Protein AF-A0A227IZI1-F1 (afdb_monomer_lite)

Organism: Vibrio parahaemolyticus (NCBI:txid670)

Radius of gyration: 16.79 Å; chains: 1; bounding box: 30×32×48 Å

Structure (mmCIF, N/CA/C/O backbone):
data_AF-A0A227IZI1-F1
#
_entry.id   AF-A0A227IZI1-F1
#
loop_
_atom_site.group_PDB
_atom_site.id
_atom_site.type_symbol
_atom_site.label_atom_id
_atom_site.label_alt_id
_atom_site.label_comp_id
_atom_site.label_asym_id
_atom_site.label_entity_id
_atom_site.label_seq_id
_atom_site.pdbx_PDB_ins_code
_atom_site.Cartn_x
_atom_site.Cartn_y
_atom_site.Cartn_z
_atom_site.occupancy
_atom_site.B_iso_or_equiv
_atom_site.auth_seq_id
_atom_site.auth_comp_id
_atom_site.auth_asym_id
_atom_site.auth_atom_id
_atom_site.pdbx_PDB_model_num
ATOM 1 N N . LEU A 1 1 ? -2.136 19.369 -37.505 1.00 44.88 1 LEU A N 1
ATOM 2 C CA . LEU A 1 1 ? -1.409 18.084 -37.588 1.00 44.88 1 LEU A CA 1
ATOM 3 C C . LEU A 1 1 ? -0.205 18.225 -36.670 1.00 44.88 1 LEU A C 1
ATOM 5 O O . LEU A 1 1 ? 0.560 19.157 -36.873 1.00 44.88 1 LEU A O 1
ATOM 9 N N . ILE A 1 2 ? -0.143 17.460 -35.582 1.00 53.31 2 ILE A N 1
ATOM 10 C CA . ILE A 1 2 ? 0.822 17.681 -34.494 1.00 53.31 2 ILE A CA 1
ATOM 11 C C . ILE A 1 2 ? 2.221 17.348 -35.030 1.00 53.31 2 ILE A C 1
ATOM 13 O O . ILE A 1 2 ? 2.520 16.188 -35.293 1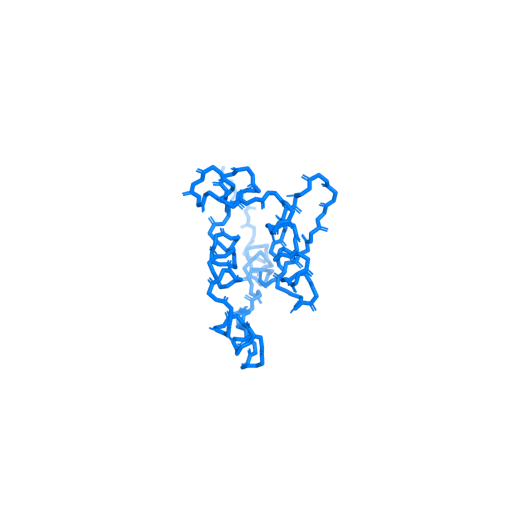.00 53.31 2 ILE A O 1
ATOM 17 N N . GLY A 1 3 ? 3.035 18.379 -35.261 1.00 60.38 3 GLY A N 1
ATOM 18 C CA . GLY A 1 3 ? 4.409 18.273 -35.750 1.00 60.38 3 GLY A CA 1
ATOM 19 C C . GLY A 1 3 ? 5.368 17.921 -34.622 1.00 60.38 3 GLY A C 1
ATOM 20 O O . GLY A 1 3 ? 6.210 18.731 -34.260 1.00 60.38 3 GLY A O 1
ATOM 21 N N . LEU A 1 4 ? 5.202 16.738 -34.035 1.00 70.56 4 LEU A N 1
ATOM 22 C CA . LEU A 1 4 ? 6.221 16.175 -33.157 1.00 70.56 4 LEU A CA 1
ATOM 23 C C . LEU A 1 4 ? 7.378 15.702 -34.035 1.00 70.56 4 LEU A C 1
ATOM 25 O O . LEU A 1 4 ? 7.226 14.777 -34.835 1.00 70.56 4 LEU A O 1
ATOM 29 N N . GLU A 1 5 ? 8.530 16.355 -33.907 1.00 80.12 5 GLU A N 1
ATOM 30 C CA . GLU A 1 5 ? 9.762 15.861 -34.512 1.00 80.12 5 GLU A CA 1
ATOM 31 C C . GLU A 1 5 ? 10.114 14.495 -33.908 1.00 80.12 5 GLU A C 1
ATOM 33 O O . GLU A 1 5 ? 9.922 14.262 -32.713 1.00 80.12 5 GLU A O 1
ATOM 38 N N . MET A 1 6 ? 10.662 13.576 -34.713 1.00 70.69 6 MET A N 1
ATOM 39 C CA . MET A 1 6 ? 10.985 12.215 -34.252 1.00 70.69 6 MET A CA 1
ATOM 40 C C . MET A 1 6 ? 11.868 12.214 -32.996 1.00 70.69 6 MET A C 1
ATOM 42 O O . MET A 1 6 ? 11.703 11.357 -32.135 1.00 70.69 6 MET A O 1
ATOM 46 N N . ALA A 1 7 ? 12.750 13.204 -32.839 1.00 75.44 7 ALA A N 1
ATOM 47 C CA . ALA A 1 7 ? 13.576 13.370 -31.644 1.00 75.44 7 ALA A CA 1
ATOM 48 C C . ALA A 1 7 ? 12.756 13.614 -30.361 1.00 75.44 7 ALA A C 1
ATOM 50 O O . ALA A 1 7 ? 13.124 13.124 -29.293 1.00 75.44 7 ALA A O 1
ATOM 51 N N . GLU A 1 8 ? 11.638 14.334 -30.453 1.00 76.75 8 GLU A N 1
ATOM 52 C CA . GLU A 1 8 ? 10.721 14.551 -29.330 1.00 76.75 8 GLU A CA 1
ATOM 53 C C . GLU A 1 8 ? 9.950 13.271 -28.999 1.00 76.75 8 GLU A C 1
ATOM 55 O O . GLU A 1 8 ? 9.804 12.919 -27.828 1.00 76.75 8 GLU A O 1
ATOM 60 N N . LEU A 1 9 ? 9.551 12.512 -30.027 1.00 75.00 9 LEU A N 1
ATOM 61 C CA . LEU A 1 9 ? 8.924 11.202 -29.852 1.00 75.00 9 LEU A CA 1
ATOM 62 C C . LEU A 1 9 ? 9.874 10.209 -29.161 1.00 75.00 9 LEU A C 1
ATOM 64 O O . LEU A 1 9 ? 9.465 9.516 -28.231 1.00 75.00 9 LEU A O 1
ATOM 68 N N . PHE A 1 10 ? 11.153 10.180 -29.550 1.00 73.81 10 PHE A N 1
ATOM 69 C CA . PHE A 1 10 ? 12.167 9.346 -28.898 1.00 73.81 10 PHE A CA 1
ATOM 70 C C . PHE A 1 10 ? 12.411 9.753 -27.442 1.00 73.81 10 PHE A C 1
ATOM 72 O O . PHE A 1 10 ? 12.559 8.875 -26.596 1.00 73.81 10 PHE A O 1
ATOM 79 N N . LYS A 1 11 ? 12.406 11.053 -27.113 1.00 72.94 11 LYS A N 1
ATOM 80 C CA . LYS A 1 11 ? 12.518 11.519 -25.719 1.00 72.94 11 LYS A CA 1
ATOM 81 C C . LYS A 1 11 ? 11.322 11.089 -24.869 1.00 72.94 11 LYS A C 1
ATOM 83 O O . LYS A 1 11 ? 11.520 10.624 -23.750 1.00 72.94 11 LYS A O 1
ATOM 88 N N . LEU A 1 12 ? 10.104 11.193 -25.401 1.00 72.69 12 LEU A N 1
ATOM 89 C CA . LEU A 1 12 ? 8.884 10.731 -24.728 1.00 72.69 12 LEU A CA 1
ATOM 90 C C . LEU A 1 12 ? 8.888 9.206 -24.529 1.00 72.69 12 LEU A C 1
ATOM 92 O O . LEU A 1 12 ? 8.593 8.725 -23.436 1.00 72.69 12 LEU A O 1
ATOM 96 N N . A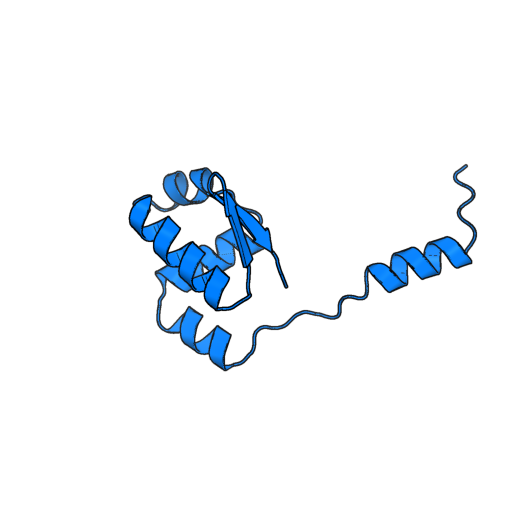LA A 1 13 ? 9.292 8.444 -25.548 1.00 69.12 13 ALA A N 1
ATOM 97 C CA . ALA A 1 13 ? 9.403 6.987 -25.470 1.00 69.12 13 ALA A CA 1
ATOM 98 C C . ALA A 1 13 ? 10.526 6.520 -24.523 1.00 69.12 13 ALA A C 1
ATOM 100 O O . ALA A 1 13 ? 10.380 5.514 -23.828 1.00 69.12 13 ALA A O 1
ATOM 101 N N . ALA A 1 14 ? 11.640 7.254 -24.458 1.00 67.06 14 ALA A N 1
ATOM 102 C CA . ALA A 1 14 ? 12.730 6.986 -23.523 1.00 67.06 14 ALA A CA 1
ATOM 103 C C . ALA A 1 14 ? 12.349 7.335 -22.076 1.00 67.06 14 ALA A C 1
ATOM 105 O O . ALA A 1 14 ? 12.698 6.595 -21.164 1.00 67.06 14 ALA A O 1
ATOM 106 N N . ALA A 1 15 ? 11.577 8.404 -21.854 1.00 61.94 15 ALA A N 1
ATOM 107 C CA . ALA A 1 15 ? 11.043 8.743 -20.532 1.00 61.94 15 ALA A CA 1
ATOM 108 C C . ALA A 1 15 ? 10.028 7.703 -20.018 1.00 61.94 15 ALA A C 1
ATOM 110 O O . ALA A 1 15 ? 9.894 7.517 -18.812 1.00 61.94 15 A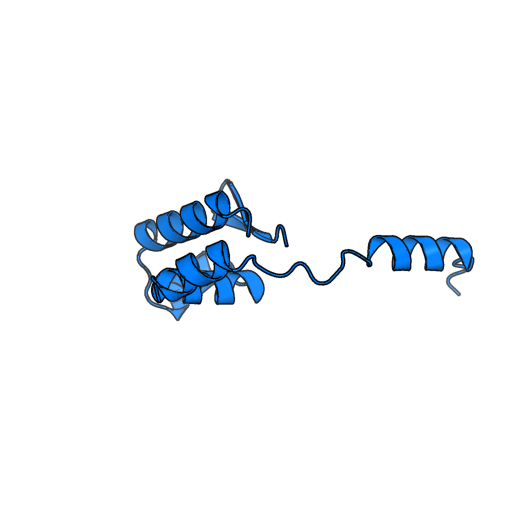LA A O 1
ATOM 111 N N . HIS A 1 16 ? 9.347 7.001 -20.929 1.00 55.97 16 HIS A N 1
ATOM 112 C CA . HIS A 1 16 ? 8.439 5.899 -20.612 1.00 55.97 16 HIS A CA 1
ATOM 113 C C . HIS A 1 16 ? 9.160 4.543 -20.444 1.00 55.97 16 HIS A C 1
ATOM 115 O O . HIS A 1 16 ? 8.539 3.563 -20.046 1.00 55.97 16 HIS A O 1
ATOM 121 N N . ASN A 1 17 ? 10.474 4.470 -20.700 1.00 49.59 17 ASN A N 1
ATOM 122 C CA . ASN A 1 17 ? 11.316 3.309 -20.384 1.00 49.59 17 ASN A CA 1
ATOM 123 C C . ASN A 1 17 ? 11.806 3.357 -18.925 1.00 49.59 17 ASN A C 1
ATOM 125 O O . ASN A 1 17 ? 12.983 3.145 -18.633 1.00 49.59 17 ASN A O 1
ATOM 129 N N . LYS A 1 18 ? 10.896 3.589 -17.976 1.00 54.41 18 LYS A N 1
ATOM 130 C CA . LYS A 1 18 ? 11.067 2.927 -16.683 1.00 54.41 18 LYS A CA 1
ATOM 131 C C . LYS A 1 18 ? 10.853 1.447 -16.988 1.00 54.41 18 LYS A C 1
ATOM 133 O O . LYS A 1 18 ? 9.773 1.072 -17.436 1.00 54.41 18 LYS A O 1
ATOM 138 N N . GLY A 1 19 ? 11.910 0.638 -16.904 1.00 55.44 19 GLY A N 1
ATOM 139 C CA . GLY A 1 19 ? 11.790 -0.812 -17.080 1.00 55.44 19 GLY A CA 1
ATOM 140 C C . GLY A 1 19 ? 10.695 -1.375 -16.169 1.00 55.44 19 GLY A C 1
ATOM 141 O O . GLY A 1 19 ? 10.261 -0.686 -15.255 1.00 55.44 19 GLY A O 1
ATOM 142 N N . LEU A 1 20 ? 10.248 -2.609 -16.414 1.00 57.12 20 LEU A N 1
ATOM 143 C CA . LEU A 1 20 ? 9.322 -3.310 -15.515 1.00 57.12 20 LEU A CA 1
ATOM 144 C C . LEU A 1 20 ? 9.874 -3.260 -14.081 1.00 57.12 20 LEU A C 1
ATOM 146 O O . LEU A 1 20 ? 10.764 -4.043 -13.739 1.00 57.12 20 LEU A O 1
ATOM 150 N N . GLU A 1 21 ? 9.386 -2.322 -13.265 1.00 69.75 21 GLU A N 1
ATOM 151 C CA . GLU A 1 21 ? 9.767 -2.217 -11.863 1.00 69.75 21 GLU A CA 1
ATOM 152 C C . GLU A 1 21 ? 9.136 -3.429 -11.180 1.00 69.75 21 GLU A C 1
ATOM 154 O O . GLU A 1 21 ? 7.929 -3.522 -10.961 1.00 69.75 21 GLU A O 1
ATOM 159 N N . SER A 1 22 ? 9.969 -4.443 -10.976 1.00 76.44 22 SER A N 1
ATOM 160 C CA . SER A 1 22 ? 9.567 -5.704 -10.375 1.00 76.44 22 SER A CA 1
ATOM 161 C C . SER A 1 22 ? 9.869 -5.637 -8.890 1.00 76.44 22 SER A C 1
ATOM 163 O O . SER A 1 22 ? 10.893 -5.083 -8.480 1.00 76.44 22 SER A O 1
ATOM 165 N N . LEU A 1 23 ? 8.991 -6.220 -8.083 1.00 86.00 23 LEU A N 1
ATOM 166 C CA . LEU A 1 23 ? 9.245 -6.364 -6.659 1.00 86.00 23 LEU A CA 1
ATOM 167 C C . LEU A 1 23 ? 10.473 -7.255 -6.434 1.00 8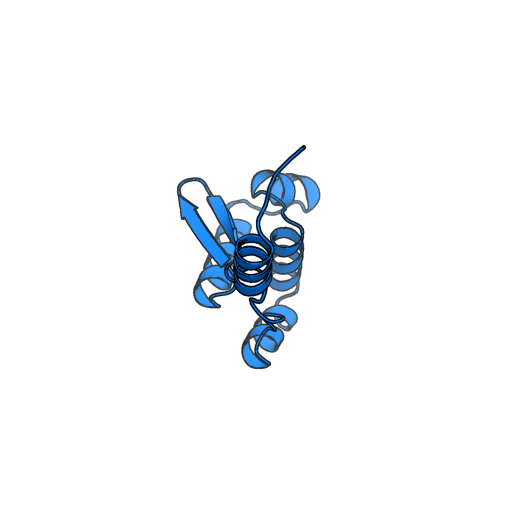6.00 23 LEU A C 1
ATOM 169 O O . LEU A 1 23 ? 10.734 -8.196 -7.184 1.00 86.00 23 LEU A O 1
ATOM 173 N N . THR A 1 24 ? 11.234 -6.958 -5.386 1.00 90.50 24 THR A N 1
ATOM 174 C CA . THR A 1 24 ? 12.280 -7.860 -4.908 1.00 90.50 24 THR A CA 1
ATOM 175 C C . THR A 1 24 ? 11.645 -9.063 -4.217 1.00 90.50 24 THR A C 1
ATOM 177 O O . THR A 1 24 ? 10.570 -8.957 -3.628 1.00 90.50 24 THR A O 1
ATOM 180 N N . LEU A 1 25 ? 12.350 -10.196 -4.197 1.00 90.94 25 LEU A N 1
ATOM 181 C CA . LEU A 1 25 ? 11.880 -11.407 -3.514 1.00 90.94 25 LEU A CA 1
ATOM 182 C C . LEU A 1 25 ? 11.527 -11.154 -2.034 1.00 90.94 25 LEU A C 1
ATOM 184 O O . LEU A 1 25 ? 10.617 -11.772 -1.488 1.00 90.94 25 LEU A O 1
ATOM 188 N N . GLU A 1 26 ? 12.242 -10.241 -1.373 1.00 90.50 26 GLU A N 1
ATOM 189 C CA . GLU A 1 26 ? 11.966 -9.868 0.015 1.00 90.50 26 GLU A CA 1
ATOM 190 C C . GLU A 1 26 ? 10.655 -9.081 0.154 1.00 90.50 26 GLU A C 1
ATOM 192 O O . GLU A 1 26 ? 9.873 -9.363 1.063 1.00 90.50 26 GLU A O 1
ATOM 197 N N . GLN A 1 27 ? 10.382 -8.144 -0.761 1.00 90.81 27 GLN A N 1
ATOM 198 C CA . GLN A 1 27 ? 9.097 -7.441 -0.814 1.00 90.81 27 GLN A CA 1
ATOM 199 C C . GLN A 1 27 ? 7.960 -8.426 -1.089 1.00 90.81 27 GLN A C 1
ATOM 201 O O . GLN A 1 27 ? 6.968 -8.422 -0.365 1.00 90.81 27 GLN A O 1
ATOM 206 N N . GLU A 1 28 ? 8.120 -9.305 -2.082 1.00 92.12 28 GLU A N 1
ATOM 207 C CA . GLU A 1 28 ? 7.123 -10.328 -2.406 1.00 92.12 28 GLU A CA 1
ATOM 208 C C . GLU A 1 28 ? 6.824 -11.215 -1.200 1.00 92.12 28 GLU A C 1
ATOM 210 O O . GLU A 1 28 ? 5.657 -11.418 -0.870 1.00 92.12 28 GLU A O 1
ATOM 215 N N . LYS A 1 29 ? 7.861 -11.677 -0.490 1.00 93.38 29 LYS A N 1
ATOM 216 C CA . LYS A 1 29 ? 7.704 -12.488 0.719 1.00 93.38 29 LYS A CA 1
ATOM 217 C C . LYS A 1 29 ? 6.888 -11.764 1.795 1.00 93.38 29 LYS A C 1
ATOM 219 O O . LYS A 1 29 ? 5.956 -12.342 2.343 1.00 93.38 29 LYS A O 1
ATOM 224 N N . GLN A 1 30 ? 7.198 -10.494 2.060 1.00 92.75 30 GLN A N 1
ATOM 225 C CA . GLN A 1 30 ? 6.442 -9.702 3.035 1.00 92.75 30 GLN A CA 1
ATOM 226 C C . GLN A 1 30 ? 4.981 -9.505 2.626 1.00 92.75 30 GLN A C 1
ATOM 228 O O . GLN A 1 30 ? 4.103 -9.535 3.486 1.00 92.75 30 GLN A O 1
ATOM 233 N N . LEU A 1 31 ? 4.707 -9.323 1.331 1.00 93.81 31 LEU A N 1
ATOM 234 C CA . LEU A 1 31 ? 3.337 -9.219 0.838 1.00 93.81 31 LEU A CA 1
ATOM 235 C C . LEU A 1 31 ? 2.583 -10.540 1.016 1.00 93.81 31 LEU A C 1
ATOM 237 O O . LEU A 1 31 ? 1.471 -10.531 1.527 1.00 93.81 31 LEU A O 1
ATOM 241 N N . VAL A 1 32 ? 3.160 -11.680 0.622 1.00 93.31 32 VAL A N 1
ATOM 242 C CA . VAL A 1 32 ? 2.447 -12.973 0.678 1.00 93.31 32 VAL A CA 1
ATOM 243 C C . VAL A 1 32 ? 2.255 -13.506 2.099 1.00 93.31 32 VAL A C 1
ATOM 245 O O . VAL A 1 32 ? 1.289 -14.239 2.333 1.00 93.31 32 VAL A O 1
ATOM 248 N N . ASP A 1 33 ? 3.121 -13.120 3.041 1.00 94.19 33 ASP A N 1
ATOM 249 C CA . ASP A 1 33 ? 3.002 -13.477 4.460 1.00 94.19 33 ASP A CA 1
ATOM 250 C C . ASP A 1 33 ? 1.774 -12.814 5.121 1.00 94.19 33 ASP A C 1
ATOM 252 O O . ASP A 1 33 ? 1.237 -13.334 6.102 1.00 94.19 33 ASP A O 1
ATOM 256 N N . ASP A 1 34 ? 1.267 -11.714 4.554 1.00 94.00 34 ASP A N 1
ATOM 257 C CA . ASP A 1 34 ? 0.077 -11.010 5.025 1.00 94.00 34 ASP A CA 1
ATOM 258 C C . ASP A 1 34 ? -0.943 -10.819 3.893 1.00 94.00 34 ASP A C 1
ATOM 260 O O . ASP A 1 34 ? -0.870 -9.901 3.075 1.00 94.00 34 ASP A O 1
ATOM 264 N N . LYS A 1 35 ? -1.974 -11.670 3.884 1.00 92.38 35 LYS A N 1
ATOM 265 C CA . LYS A 1 35 ? -3.032 -11.646 2.859 1.00 92.38 35 LYS A CA 1
ATOM 266 C C . LYS A 1 35 ? -3.718 -10.285 2.725 1.00 92.38 35 LYS A C 1
ATOM 268 O O . LYS A 1 35 ? -4.102 -9.914 1.617 1.00 92.38 35 LYS A O 1
ATOM 273 N N . ALA A 1 36 ? -3.891 -9.558 3.829 1.00 92.94 36 ALA A N 1
ATOM 274 C CA . ALA A 1 36 ? -4.510 -8.240 3.802 1.00 92.94 36 ALA A CA 1
ATOM 275 C C . ALA A 1 36 ? -3.562 -7.213 3.172 1.00 92.94 36 ALA A C 1
ATOM 277 O O . ALA A 1 36 ? -3.998 -6.402 2.358 1.00 92.94 36 ALA A O 1
ATOM 278 N N . LEU A 1 37 ? -2.265 -7.283 3.487 1.00 94.81 37 LEU A N 1
ATOM 279 C CA . LEU A 1 37 ? -1.247 -6.437 2.864 1.00 94.81 37 LEU A CA 1
ATOM 280 C C . LEU A 1 37 ? -1.159 -6.677 1.350 1.00 94.81 37 LEU A C 1
ATOM 282 O O . LEU A 1 37 ? -1.159 -5.714 0.585 1.00 94.81 37 LEU A O 1
ATOM 286 N N . LEU A 1 38 ? -1.154 -7.942 0.916 1.00 94.81 38 LEU A N 1
ATOM 287 C CA . LEU A 1 38 ? -1.166 -8.305 -0.503 1.00 94.81 38 LEU A CA 1
ATOM 288 C C . LEU A 1 38 ? -2.400 -7.755 -1.225 1.00 94.81 38 LEU A C 1
ATOM 290 O O . LEU A 1 38 ? -2.278 -7.179 -2.304 1.00 94.81 38 LEU A O 1
ATOM 294 N N . LEU A 1 39 ? -3.587 -7.903 -0.630 1.00 94.50 39 LEU A N 1
ATOM 295 C CA . LEU A 1 39 ? -4.825 -7.374 -1.199 1.00 94.50 39 LEU A CA 1
ATOM 296 C C . LEU A 1 39 ? -4.755 -5.853 -1.371 1.00 94.50 39 LEU A C 1
ATOM 298 O O . LEU A 1 39 ? -5.086 -5.344 -2.441 1.00 94.50 39 LEU A O 1
ATOM 302 N N . VAL A 1 40 ? -4.301 -5.131 -0.341 1.00 94.81 40 VAL A N 1
ATOM 303 C CA . VAL A 1 40 ? -4.139 -3.672 -0.408 1.00 94.81 40 VAL A CA 1
ATOM 304 C C . VAL A 1 40 ? -3.127 -3.299 -1.492 1.00 94.81 40 VAL A C 1
ATOM 306 O O . VAL A 1 40 ? -3.414 -2.408 -2.287 1.00 94.81 40 VAL A O 1
ATOM 309 N N . ALA A 1 41 ? -2.000 -4.010 -1.599 1.00 93.56 41 ALA A N 1
ATOM 310 C CA . ALA A 1 41 ? -1.011 -3.774 -2.651 1.00 93.56 41 ALA A CA 1
ATOM 311 C C . ALA A 1 41 ? -1.625 -3.916 -4.053 1.00 93.56 41 ALA A C 1
ATOM 313 O O . ALA A 1 41 ? -1.463 -3.030 -4.889 1.00 93.56 41 ALA A O 1
ATOM 314 N N . ILE A 1 42 ? -2.403 -4.978 -4.289 1.00 92.44 42 ILE A N 1
ATOM 315 C CA . ILE A 1 42 ? -3.113 -5.200 -5.557 1.00 92.44 42 ILE A CA 1
ATOM 316 C C . ILE A 1 42 ? -4.120 -4.076 -5.828 1.00 92.44 42 ILE A C 1
ATOM 318 O O . ILE A 1 42 ? -4.207 -3.587 -6.954 1.00 92.44 42 ILE A O 1
ATOM 322 N N . CYS A 1 43 ? -4.880 -3.639 -4.822 1.00 93.50 43 CYS A N 1
ATOM 323 C CA . CYS A 1 43 ? -5.832 -2.538 -4.984 1.00 93.50 43 CYS A CA 1
ATOM 324 C C . CYS A 1 43 ? -5.118 -1.249 -5.406 1.00 93.50 43 CYS A C 1
ATOM 326 O O . CYS A 1 43 ? -5.535 -0.589 -6.356 1.00 93.50 43 CYS A O 1
ATOM 328 N N . VAL A 1 44 ? -4.010 -0.919 -4.744 1.00 92.19 44 VAL A N 1
ATOM 329 C CA . VAL A 1 44 ? -3.239 0.288 -5.047 1.00 92.19 44 VAL A CA 1
ATOM 330 C C . VAL A 1 44 ? -2.621 0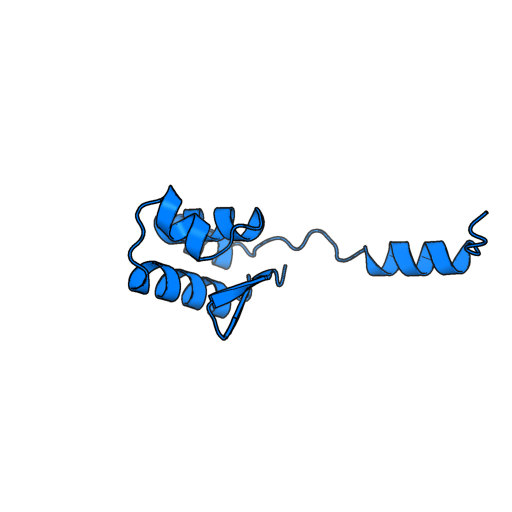.234 -6.445 1.00 92.19 44 VAL A C 1
ATOM 332 O O . VAL A 1 44 ? -2.705 1.217 -7.178 1.00 92.19 44 VAL A O 1
ATOM 335 N N . VAL A 1 45 ? -2.056 -0.909 -6.846 1.00 88.88 45 VAL A N 1
ATOM 336 C CA . VAL A 1 45 ? -1.513 -1.108 -8.204 1.00 88.88 45 VAL A CA 1
ATOM 337 C C . VAL A 1 45 ? -2.598 -0.937 -9.269 1.00 88.88 45 VAL A C 1
ATOM 339 O O . VAL A 1 45 ? -2.350 -0.344 -10.315 1.00 88.88 45 VAL A O 1
ATOM 342 N N . ASN A 1 46 ? -3.826 -1.368 -8.979 1.00 89.06 46 ASN A N 1
ATOM 343 C CA . ASN A 1 46 ? -4.981 -1.162 -9.853 1.00 89.06 46 ASN A CA 1
ATOM 344 C C . ASN A 1 46 ? -5.577 0.261 -9.779 1.00 89.06 46 ASN A C 1
ATOM 346 O O . ASN A 1 46 ? -6.621 0.517 -10.376 1.00 89.06 46 ASN A O 1
ATOM 350 N N . GLY A 1 47 ? -4.946 1.191 -9.054 1.00 89.00 47 GLY A N 1
ATOM 351 C CA . GLY A 1 47 ? -5.352 2.597 -8.988 1.00 89.00 47 GLY A CA 1
ATOM 352 C C . GLY A 1 47 ? -6.525 2.890 -8.049 1.00 89.00 47 GLY A C 1
ATOM 353 O O . GLY A 1 47 ? -7.160 3.937 -8.181 1.00 89.00 47 GLY A O 1
ATOM 354 N N . TYR A 1 48 ? -6.834 1.993 -7.110 1.00 93.12 48 TYR A N 1
ATOM 355 C CA . TYR A 1 48 ? -7.905 2.215 -6.138 1.00 93.12 48 TYR A CA 1
ATOM 356 C C . TYR A 1 48 ? -7.520 3.299 -5.131 1.00 93.12 48 TYR A C 1
ATOM 358 O O . TYR A 1 48 ? -6.405 3.334 -4.610 1.00 93.12 48 TYR A O 1
ATOM 366 N N . GLN A 1 49 ? -8.488 4.151 -4.806 1.00 92.81 49 GLN A N 1
ATOM 367 C CA . GLN A 1 49 ? -8.366 5.151 -3.751 1.00 92.81 49 GLN A CA 1
ATOM 368 C C . GLN A 1 49 ? -8.727 4.564 -2.385 1.00 92.81 49 GLN A C 1
ATOM 370 O O . GLN A 1 49 ? -9.481 3.595 -2.290 1.00 92.81 49 GLN A O 1
ATOM 375 N N . PHE A 1 50 ? -8.235 5.200 -1.319 1.00 93.56 50 PHE A N 1
ATOM 376 C CA . PHE A 1 50 ? -8.457 4.786 0.069 1.00 93.56 50 PHE A CA 1
ATOM 377 C C . PHE A 1 50 ? -9.926 4.442 0.369 1.00 93.56 50 PHE A C 1
ATOM 379 O O . PHE A 1 50 ? -10.223 3.341 0.827 1.00 93.56 50 PHE A O 1
ATOM 386 N N . GLU A 1 51 ? -10.853 5.343 0.033 1.00 92.88 51 GLU A N 1
ATOM 387 C CA . GLU A 1 51 ? -12.286 5.161 0.300 1.00 92.88 51 GLU A CA 1
ATOM 388 C C . GLU A 1 51 ? -12.881 3.961 -0.450 1.00 92.88 51 GLU A C 1
ATOM 390 O O . GLU A 1 51 ? -13.729 3.252 0.088 1.00 92.88 51 GLU A O 1
ATOM 395 N N . GLN A 1 52 ? -12.403 3.682 -1.667 1.00 93.06 52 GLN A N 1
ATOM 396 C CA . GLN A 1 52 ? -12.866 2.537 -2.457 1.00 93.06 52 GLN A CA 1
ATOM 397 C C . GLN A 1 52 ? -12.444 1.217 -1.805 1.00 93.06 52 GLN A C 1
ATOM 399 O O . GLN A 1 52 ? -13.220 0.266 -1.781 1.00 93.06 52 GLN A O 1
ATOM 404 N N . ILE A 1 53 ? -11.234 1.165 -1.239 1.00 93.56 53 ILE A N 1
ATOM 405 C CA . ILE A 1 53 ? -10.728 -0.028 -0.551 1.00 93.56 53 ILE A CA 1
ATOM 406 C C . ILE A 1 53 ? -11.536 -0.286 0.729 1.00 93.56 53 ILE A C 1
ATOM 408 O O . ILE A 1 53 ? -11.946 -1.422 0.971 1.00 93.56 53 ILE A O 1
ATOM 412 N N . VAL A 1 54 ? -11.821 0.763 1.510 1.00 93.38 54 VAL A N 1
ATOM 413 C CA . VAL A 1 54 ? -12.660 0.677 2.721 1.00 93.38 54 VAL A CA 1
ATOM 414 C C . VAL A 1 54 ? -14.057 0.153 2.383 1.00 93.38 54 VAL A C 1
ATOM 416 O O . VAL A 1 54 ? -14.516 -0.814 2.992 1.00 93.38 54 VAL A O 1
ATOM 419 N N . GLN A 1 55 ? -14.712 0.743 1.379 1.00 91.19 55 GLN A N 1
ATOM 420 C CA . GLN A 1 55 ? -16.083 0.387 1.001 1.00 91.19 55 GLN A CA 1
ATOM 421 C C . GLN A 1 55 ? -16.194 -1.022 0.411 1.00 91.19 55 GLN A C 1
ATOM 423 O O . GLN A 1 55 ? -17.150 -1.737 0.705 1.00 91.19 55 GLN A O 1
ATOM 428 N N . GLN A 1 56 ? -15.236 -1.431 -0.423 1.00 91.94 56 GLN A N 1
ATOM 429 C CA . GLN A 1 56 ? -15.336 -2.683 -1.172 1.00 91.94 56 GLN A CA 1
ATOM 430 C C . GLN A 1 56 ? -14.873 -3.910 -0.377 1.00 91.94 56 GLN A C 1
ATOM 432 O O . GLN A 1 56 ? -15.361 -5.012 -0.623 1.00 91.94 56 GLN A O 1
ATOM 437 N N . TYR A 1 57 ? -13.954 -3.736 0.577 1.00 88.69 57 TYR A N 1
ATOM 438 C CA . TYR A 1 57 ? -13.326 -4.849 1.298 1.00 88.69 57 TYR A CA 1
ATOM 439 C C . TYR A 1 57 ? -13.574 -4.832 2.811 1.00 88.69 57 TYR A C 1
ATOM 441 O O . TYR A 1 57 ? -12.999 -5.646 3.526 1.00 88.69 57 TYR A O 1
ATOM 449 N N . THR A 1 58 ? -14.464 -3.961 3.303 1.00 85.31 58 THR A N 1
ATOM 450 C CA . THR A 1 58 ? -14.830 -3.854 4.733 1.00 85.31 58 THR A CA 1
ATOM 451 C C . THR A 1 58 ? -13.607 -3.670 5.643 1.00 85.31 58 THR A C 1
ATOM 453 O O . THR A 1 58 ? -13.553 -4.188 6.757 1.00 85.31 58 THR A O 1
ATOM 456 N N . PHE A 1 59 ? -12.593 -2.949 5.160 1.00 88.88 59 PHE A N 1
ATOM 457 C CA . PHE A 1 59 ? -11.436 -2.602 5.979 1.00 88.88 59 PHE A CA 1
ATOM 458 C C . PHE A 1 59 ? -11.820 -1.550 7.014 1.00 88.88 59 PHE A C 1
ATOM 460 O O . PHE A 1 59 ? -12.489 -0.569 6.693 1.00 88.88 59 PHE A O 1
ATOM 467 N N . ASN A 1 60 ? -11.316 -1.698 8.237 1.00 91.81 60 ASN A N 1
ATOM 468 C CA . ASN A 1 60 ? -11.245 -0.569 9.152 1.00 91.81 60 ASN A CA 1
ATOM 469 C C . ASN A 1 60 ? -10.230 0.457 8.616 1.00 91.81 60 ASN A C 1
ATOM 471 O O . ASN A 1 60 ? -9.148 0.086 8.155 1.00 91.81 60 ASN A O 1
ATOM 475 N N . GLU A 1 61 ? -10.544 1.749 8.719 1.00 92.62 61 GLU A N 1
ATOM 476 C CA . GLU A 1 61 ? -9.667 2.834 8.268 1.00 92.62 61 GLU A CA 1
ATOM 477 C C . GLU A 1 61 ? -8.277 2.751 8.906 1.00 92.62 61 GLU A C 1
ATOM 479 O O . GLU A 1 61 ? -7.269 2.891 8.215 1.00 92.62 61 GLU A O 1
ATOM 484 N N . LEU A 1 62 ? -8.208 2.459 10.211 1.00 93.19 62 LEU A N 1
ATOM 485 C CA . LEU A 1 62 ? -6.936 2.336 10.925 1.00 93.19 62 LEU A CA 1
ATOM 486 C C . LEU A 1 62 ? -6.085 1.184 10.376 1.00 93.19 62 LEU A C 1
ATOM 488 O O . LEU A 1 62 ? -4.878 1.340 10.189 1.00 93.19 62 LEU A O 1
ATOM 492 N N . GLU A 1 63 ? -6.710 0.038 10.110 1.00 93.44 63 GLU A N 1
ATOM 493 C CA . GLU A 1 63 ? -6.021 -1.131 9.563 1.00 93.44 63 GLU A CA 1
ATOM 494 C C . GLU A 1 63 ? -5.503 -0.835 8.157 1.00 93.44 63 GLU A C 1
ATOM 496 O O . GLU A 1 63 ? -4.342 -1.117 7.860 1.00 93.44 63 GLU A O 1
ATOM 501 N N . LEU A 1 64 ? -6.316 -0.194 7.311 1.00 95.44 64 LEU A N 1
ATOM 502 C CA . LEU A 1 64 ? -5.905 0.185 5.964 1.00 95.44 64 LEU A CA 1
ATOM 503 C C . LEU A 1 64 ? -4.739 1.180 5.982 1.00 95.44 64 LEU A C 1
ATOM 505 O O . LEU A 1 64 ? -3.769 0.986 5.252 1.00 95.44 64 LEU A O 1
ATOM 509 N N . VAL A 1 65 ? -4.780 2.204 6.843 1.00 95.19 65 VAL A N 1
ATOM 510 C CA . VAL A 1 65 ? -3.660 3.148 7.004 1.00 95.19 65 VAL A CA 1
ATOM 511 C C . VAL A 1 65 ? -2.389 2.419 7.436 1.00 95.19 65 VAL A C 1
ATOM 513 O O . VAL A 1 65 ? -1.320 2.694 6.896 1.00 95.19 65 VAL A O 1
ATOM 516 N N . GLN A 1 66 ? -2.477 1.457 8.359 1.00 95.12 66 GLN A N 1
ATOM 517 C CA . GLN A 1 66 ? -1.318 0.658 8.765 1.00 95.12 66 GLN A CA 1
ATOM 518 C C . GLN A 1 66 ? -0.749 -0.167 7.605 1.00 95.12 66 GLN A C 1
ATOM 520 O O . GLN A 1 66 ? 0.472 -0.206 7.442 1.00 95.12 66 GLN A O 1
ATOM 525 N N . LYS A 1 67 ? -1.602 -0.790 6.778 1.00 95.44 67 LYS A N 1
ATOM 526 C CA . LYS A 1 67 ? -1.153 -1.529 5.586 1.00 95.44 67 LYS A CA 1
ATOM 527 C C . LYS A 1 67 ? -0.516 -0.604 4.556 1.00 95.44 67 LYS A C 1
ATOM 529 O O . LYS A 1 67 ? 0.565 -0.910 4.067 1.00 95.44 67 LYS A O 1
ATOM 534 N N . LEU A 1 68 ? -1.115 0.551 4.278 1.00 95.31 68 LEU A N 1
ATOM 535 C CA . LEU A 1 68 ? -0.540 1.545 3.367 1.00 95.31 68 LEU A CA 1
ATOM 536 C C . LEU A 1 68 ? 0.804 2.073 3.885 1.00 95.31 68 LEU A C 1
ATOM 538 O O . LEU A 1 68 ? 1.764 2.140 3.128 1.00 95.31 68 LEU A O 1
ATOM 542 N N . ALA A 1 69 ? 0.921 2.350 5.183 1.00 95.31 69 ALA A N 1
ATOM 543 C CA . ALA A 1 69 ? 2.189 2.743 5.793 1.00 95.31 69 ALA A CA 1
ATOM 544 C C . ALA A 1 69 ? 3.247 1.625 5.741 1.00 95.31 69 ALA A C 1
ATOM 546 O O . ALA A 1 69 ? 4.443 1.908 5.719 1.00 95.31 69 ALA A O 1
ATOM 547 N N . HIS A 1 70 ? 2.841 0.351 5.738 1.00 95.31 70 HIS A N 1
ATOM 548 C CA . HIS A 1 70 ? 3.756 -0.772 5.505 1.00 95.31 70 HIS A CA 1
ATOM 549 C C . HIS A 1 70 ? 4.233 -0.781 4.049 1.00 95.31 70 HIS A C 1
ATOM 551 O O . HIS A 1 70 ? 5.436 -0.854 3.811 1.00 95.31 70 HIS A O 1
ATOM 557 N N . LEU A 1 71 ? 3.325 -0.641 3.079 1.00 94.81 71 LEU A N 1
ATOM 558 C CA . LEU A 1 71 ? 3.680 -0.558 1.654 1.00 94.81 71 LEU A CA 1
ATOM 559 C C . LEU A 1 71 ? 4.607 0.628 1.343 1.00 94.81 71 LEU A C 1
ATOM 561 O O . LEU A 1 71 ? 5.508 0.501 0.513 1.00 94.81 71 LEU A O 1
ATOM 565 N N . ASP A 1 72 ? 4.417 1.747 2.040 1.00 94.25 72 ASP A N 1
ATOM 566 C CA . ASP 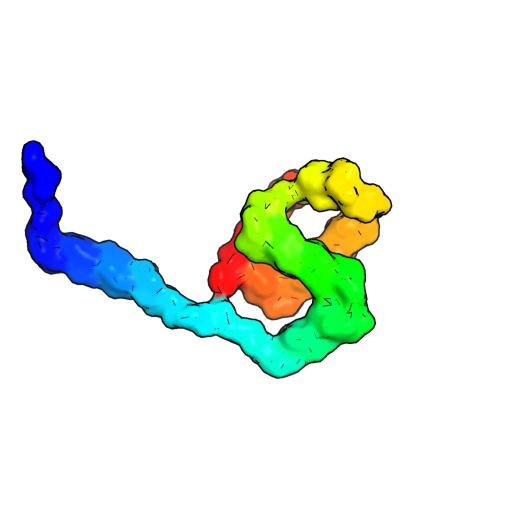A 1 72 ? 5.277 2.930 1.968 1.00 94.25 72 ASP A CA 1
ATOM 567 C C . ASP A 1 72 ? 6.701 2.625 2.465 1.00 94.25 72 ASP A C 1
ATOM 569 O O . ASP A 1 72 ? 7.679 2.862 1.758 1.00 94.25 72 ASP A O 1
ATOM 573 N N . ARG A 1 73 ? 6.841 1.945 3.615 1.00 94.00 73 ARG A N 1
ATOM 574 C CA . ARG A 1 73 ? 8.150 1.468 4.114 1.00 94.00 73 ARG A CA 1
ATOM 575 C C . ARG A 1 73 ? 8.823 0.464 3.179 1.00 94.00 73 ARG A C 1
ATOM 577 O O . ARG A 1 73 ? 10.051 0.410 3.127 1.00 94.00 73 ARG A O 1
ATOM 584 N N . LEU A 1 74 ? 8.036 -0.323 2.447 1.00 92.19 74 LEU A N 1
ATOM 585 C CA . LEU A 1 74 ? 8.536 -1.225 1.411 1.00 92.19 74 LEU A CA 1
ATOM 586 C C . LEU A 1 74 ? 8.965 -0.487 0.135 1.00 92.19 74 LEU A C 1
ATOM 588 O O . LEU A 1 74 ? 9.479 -1.138 -0.768 1.00 92.19 74 LEU A O 1
ATOM 592 N N . ASN A 1 75 ? 8.804 0.838 0.054 1.00 91.44 75 ASN A N 1
ATOM 593 C CA . ASN A 1 75 ? 9.058 1.658 -1.134 1.00 91.44 75 ASN A CA 1
ATOM 594 C C . ASN A 1 75 ? 8.221 1.242 -2.360 1.00 91.44 75 ASN A C 1
ATOM 596 O O . ASN A 1 75 ? 8.644 1.448 -3.495 1.00 91.44 75 ASN A O 1
ATOM 600 N N . ILE A 1 76 ? 7.038 0.657 -2.148 1.00 90.56 76 ILE A N 1
ATOM 601 C CA . ILE A 1 76 ? 6.118 0.277 -3.236 1.00 90.56 76 ILE A CA 1
ATOM 602 C C . ILE A 1 76 ? 5.230 1.471 -3.612 1.00 90.56 76 ILE A C 1
ATOM 604 O O . ILE A 1 76 ? 4.896 1.683 -4.781 1.00 90.56 76 ILE A O 1
ATOM 608 N N . ILE A 1 77 ? 4.864 2.271 -2.611 1.00 93.56 77 ILE A N 1
ATOM 609 C CA . ILE A 1 77 ? 4.002 3.445 -2.745 1.00 93.56 77 ILE A CA 1
ATOM 610 C C . ILE A 1 77 ? 4.637 4.626 -2.014 1.00 93.56 77 ILE A C 1
ATOM 612 O O . ILE A 1 77 ? 5.459 4.421 -1.129 1.00 93.56 77 ILE A O 1
ATOM 616 N N . ASP A 1 78 ? 4.210 5.838 -2.349 1.00 92.75 78 ASP A N 1
ATOM 617 C CA . ASP A 1 78 ? 4.338 7.008 -1.486 1.00 92.75 78 ASP A CA 1
ATOM 618 C C . ASP A 1 78 ? 2.943 7.338 -0.923 1.00 92.75 78 ASP A C 1
ATOM 620 O O . ASP A 1 78 ? 2.009 7.652 -1.679 1.00 92.75 78 ASP A O 1
ATOM 624 N N . LEU A 1 79 ? 2.792 7.274 0.401 1.00 94.06 79 LEU A N 1
ATOM 625 C CA . LEU A 1 79 ? 1.570 7.666 1.102 1.00 94.06 79 LEU A CA 1
ATOM 626 C C . LEU A 1 79 ? 1.613 9.159 1.454 1.00 94.06 79 LEU A C 1
ATOM 628 O O . LEU A 1 79 ? 2.373 9.615 2.306 1.00 94.06 79 LEU A O 1
ATOM 632 N N . GLN A 1 80 ? 0.761 9.939 0.798 1.00 92.50 80 GLN A N 1
ATOM 633 C CA . GLN A 1 80 ? 0.660 11.387 0.960 1.00 92.50 80 GLN A CA 1
ATOM 634 C C . GLN A 1 80 ? -0.445 11.786 1.957 1.00 92.50 80 GLN A C 1
ATOM 636 O O . GLN A 1 80 ? -1.355 10.996 2.236 1.00 92.50 80 GLN A O 1
ATOM 641 N N . PRO A 1 81 ? -0.427 13.041 2.456 1.00 90.00 81 PRO A N 1
ATOM 642 C CA . PRO A 1 81 ? -1.504 13.579 3.282 1.00 90.00 81 PRO A CA 1
ATOM 643 C C . PRO A 1 81 ? -2.886 13.382 2.648 1.00 90.00 81 PRO A C 1
ATOM 645 O O . PRO A 1 81 ? -3.033 13.410 1.423 1.00 90.00 81 PRO A O 1
ATOM 648 N N . ASN A 1 82 ? -3.906 13.229 3.496 1.00 89.12 82 ASN A N 1
ATOM 649 C CA . ASN A 1 82 ? -5.278 12.881 3.104 1.00 89.12 82 ASN A CA 1
ATOM 650 C C . ASN A 1 82 ? -5.393 11.510 2.414 1.00 89.12 82 ASN A C 1
ATOM 652 O O . ASN A 1 82 ? -6.238 11.334 1.541 1.00 89.12 82 ASN A O 1
ATOM 656 N N . ASN A 1 83 ? -4.534 10.554 2.788 1.00 89.62 83 ASN A N 1
ATOM 657 C CA . ASN A 1 83 ? -4.529 9.181 2.272 1.00 89.62 83 ASN A CA 1
ATOM 658 C C . ASN A 1 83 ? -4.424 9.101 0.740 1.00 89.62 83 ASN A C 1
ATOM 660 O O . ASN A 1 83 ? -4.960 8.185 0.112 1.00 89.62 83 ASN A O 1
ATOM 664 N N . LYS A 1 84 ? -3.735 10.069 0.125 1.00 90.31 84 LYS A N 1
ATOM 665 C CA . LYS A 1 84 ? -3.436 10.039 -1.307 1.00 90.31 84 LYS A CA 1
ATOM 666 C C . LYS A 1 84 ? -2.319 9.037 -1.560 1.00 90.31 84 LYS A C 1
ATOM 668 O O . LYS A 1 84 ? -1.281 9.089 -0.910 1.00 90.31 84 LYS A O 1
ATOM 673 N N . ILE A 1 85 ? -2.531 8.139 -2.512 1.00 93.31 85 ILE A N 1
ATOM 674 C CA . ILE A 1 85 ? -1.619 7.031 -2.776 1.00 93.31 85 ILE A CA 1
ATOM 675 C C . ILE A 1 85 ? -0.982 7.239 -4.146 1.00 93.31 85 ILE A C 1
ATOM 677 O O . ILE A 1 85 ? -1.688 7.433 -5.137 1.00 93.31 85 ILE A O 1
ATOM 681 N N . ARG A 1 86 ? 0.351 7.217 -4.206 1.00 90.69 86 ARG A N 1
ATOM 682 C CA . ARG A 1 86 ? 1.112 7.292 -5.457 1.00 90.69 86 ARG A CA 1
ATOM 683 C C . ARG A 1 86 ? 1.972 6.043 -5.602 1.00 90.69 86 ARG A C 1
ATOM 685 O O . ARG A 1 86 ? 2.698 5.701 -4.680 1.00 90.69 86 ARG A O 1
ATOM 692 N N . LEU A 1 87 ? 1.909 5.381 -6.754 1.00 89.31 87 LEU A N 1
ATOM 693 C CA . LEU A 1 87 ? 2.805 4.265 -7.061 1.00 89.31 87 LEU A CA 1
ATOM 694 C C . LEU A 1 87 ? 4.234 4.773 -7.263 1.00 89.31 87 LEU A C 1
ATOM 696 O O . LEU A 1 87 ? 4.448 5.809 -7.906 1.00 89.31 87 LEU A O 1
ATOM 700 N N . ARG A 1 88 ? 5.189 4.057 -6.667 1.00 84.81 88 ARG A N 1
ATOM 701 C CA . ARG A 1 88 ? 6.620 4.362 -6.765 1.00 84.81 88 ARG A CA 1
ATOM 702 C C . ARG A 1 88 ? 7.334 3.483 -7.792 1.00 84.81 88 ARG A C 1
ATOM 704 O O . ARG A 1 88 ? 8.302 3.954 -8.394 1.00 84.81 88 ARG A O 1
ATOM 711 N N . ILE A 1 89 ? 6.820 2.266 -7.955 1.00 74.62 89 ILE A N 1
ATOM 712 C CA . ILE A 1 89 ? 7.157 1.293 -8.999 1.00 74.62 89 ILE A CA 1
ATOM 713 C C . ILE A 1 89 ? 6.437 1.605 -10.322 1.00 74.62 89 ILE A C 1
ATOM 715 O O . ILE A 1 89 ? 5.496 2.435 -10.297 1.00 74.62 89 ILE A O 1
#

Secondary structure (DSSP, 8-state):
-----HHHHHHHHHHT-----PPPHHHHHHHHH-HHHHHHHHHHHTT--HHHHHHHHT--HHHHHHHHHHHHHTTSEEEEGGGEEEE--

Foldseek 3Di:
DDPDDVVNVVVVVVVVPPPPPDQDPVLVVVLVVDVVLVVLLVCVVVVHALVRCCVVVVDDSVRSVVSLVVCVVSQQWPQDPPRDIGGRD

pLDDT: mean 85.47, std 12.71, range [44.88, 95.44]

Sequence (89 aa):
LIGLEMAELFKLAAAHNKGLESLTLEQEKQLVDDKALLLVAICVVNGYQFEQIVQQYTFNELELVQKLAHLDRLNIIDLQPNNKIRLRI